Protein AF-A0A6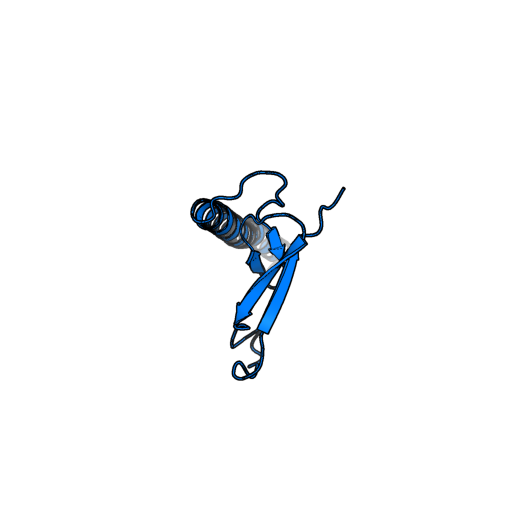73Y7I9-F1 (afdb_monomer)

Secondary structure (DSSP, 8-state):
--HHHHHHHHHHHHHHHHHHHHHHHHHHHHHHHHHHTTS---SSEE--EE-TTS-EE--EETTPEEEEEPPSEETTEEP-TTS-EEEEE-----

Radius of gyration: 19.25 Å; Cα contacts (8 Å, |Δi|>4): 106; chains: 1; bounding box: 35×43×49 Å

Mean predicted aligned error: 11.44 Å

InterPro domains:
  IPR001879 GPCR, family 2, extracellular hormone receptor domain [PF02793] (44-81)
  IPR001879 GPCR, family 2, extracellular hormone receptor domain [PS50227] (31-94)
  IPR003051 GPCR, family 2, corticotropin releasing factor receptor [PR01279] (58-69)
  IPR003051 GPCR, family 2, corticotropin releasing factor receptor [PR01279] (71-88)
  IPR036445 GPCR family 2, extracellular hormone receptor domain superfamily [G3DSA:4.10.1240.10] (23-90)
  IPR036445 GPCR family 2, extracellular hormone receptor domain superfamily [SSF111418] (9-82)

Sequence (94 aa):
MNAANILLLLLLLYPSTLCEQLSQLSLLQKYCEALSTLYNVTGLYCNATTDEIGTCWPRSNTGRMMERPCPEYINGVKYNTTTCQHSFIHLQMN

Foldseek 3Di:
DDPVVVVVVCVVVVVVVVVVVVVLLVVLVVVQAVVQVVDPDPDAKDAWDADPQRDTDHIDHAQDKDKDFDDQDGPRDGDDRPPDIDIDHDHPPD

Nearest PDB structures (foldseek):
  3ehu-assembly2_B  TM=7.881E-01  e=6.843E-06  Escherichia coli K-12
  3ehs-assembly1_A  TM=7.739E-01  e=2.936E-05  Escherichia coli K-12
  3n95-assembly1_D-2  TM=6.226E-01  e=2.407E-05  Homo sapiens
  3n96-assembly1_D  TM=6.526E-01  e=9.667E-05  Homo sapiens
  3n96-assembly1_A  TM=5.240E-01  e=5.692E-05  Homo sapiens

Structure (mmCIF, N/CA/C/O backbone):
data_AF-A0A673Y7I9-F1
#
_entry.id   AF-A0A673Y7I9-F1
#
loop_
_atom_site.group_PDB
_atom_site.id
_atom_site.type_symbol
_atom_site.label_atom_id
_atom_site.label_alt_id
_atom_site.label_comp_id
_atom_site.label_asym_id
_atom_site.label_entity_id
_atom_site.label_seq_id
_atom_site.pdbx_PDB_ins_code
_atom_site.Cartn_x
_atom_site.Cartn_y
_atom_site.Cartn_z
_atom_site.occupancy
_atom_site.B_iso_or_equiv
_atom_site.auth_seq_id
_atom_site.auth_comp_id
_atom_site.auth_asym_id
_atom_site.auth_atom_id
_atom_site.pdbx_PDB_model_num
ATOM 1 N N . MET A 1 1 ? -17.017 26.581 34.130 1.00 60.53 1 MET A N 1
ATOM 2 C CA . MET A 1 1 ? -16.134 26.128 33.032 1.00 60.53 1 MET A CA 1
ATOM 3 C C . MET A 1 1 ? -15.900 27.322 32.132 1.00 60.53 1 MET A C 1
ATOM 5 O O . MET A 1 1 ? -16.848 27.852 31.575 1.00 60.53 1 MET A O 1
ATOM 9 N N . ASN A 1 2 ? -14.671 27.820 32.106 1.00 79.50 2 ASN A N 1
ATOM 10 C CA . ASN A 1 2 ? -14.336 29.150 31.605 1.00 79.50 2 ASN A CA 1
ATOM 11 C C . ASN A 1 2 ? -13.751 28.968 30.199 1.00 79.50 2 ASN A C 1
ATOM 13 O O . ASN A 1 2 ? -13.049 27.981 29.981 1.00 79.50 2 ASN A O 1
ATOM 17 N N . ALA A 1 3 ? -13.973 29.904 29.272 1.00 79.88 3 ALA A N 1
ATOM 18 C CA . ALA A 1 3 ? -13.452 29.798 27.901 1.00 79.88 3 ALA A CA 1
ATOM 19 C C . ALA A 1 3 ? -11.930 29.534 27.858 1.00 79.88 3 ALA A C 1
ATOM 21 O O . ALA A 1 3 ? -11.464 28.737 27.051 1.00 79.88 3 ALA A O 1
ATOM 22 N N . ALA A 1 4 ? -11.176 30.10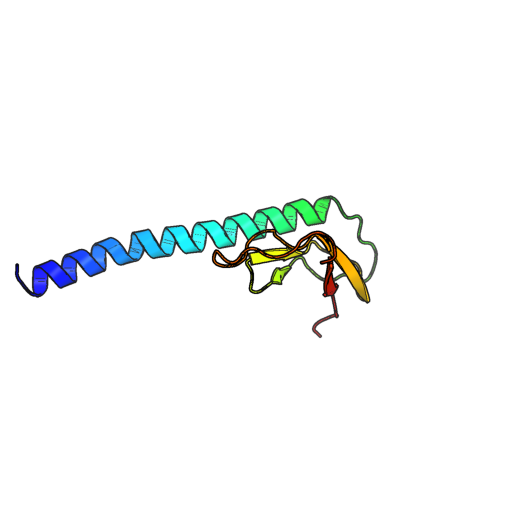5 28.806 1.00 81.00 4 ALA A N 1
ATOM 23 C CA . ALA A 1 4 ? -9.743 29.858 28.971 1.00 81.00 4 ALA A CA 1
ATOM 24 C C . ALA A 1 4 ? -9.401 28.403 29.353 1.00 81.00 4 ALA A C 1
ATOM 26 O O . ALA A 1 4 ? -8.438 27.849 28.834 1.00 81.00 4 ALA A O 1
ATOM 27 N N . ASN A 1 5 ? -10.205 27.754 30.205 1.00 76.56 5 ASN A N 1
ATOM 28 C CA . ASN A 1 5 ? -9.992 26.350 30.578 1.00 76.56 5 ASN A CA 1
ATOM 29 C C . ASN A 1 5 ? -10.315 25.402 29.418 1.00 76.56 5 ASN A C 1
ATOM 31 O O . ASN A 1 5 ? -9.647 24.387 29.261 1.00 76.56 5 ASN A O 1
ATOM 35 N N . ILE A 1 6 ? -11.310 25.737 28.592 1.00 81.56 6 ILE A N 1
ATOM 36 C CA . ILE A 1 6 ? -11.628 24.968 27.381 1.00 81.56 6 ILE A CA 1
ATOM 37 C C . ILE A 1 6 ? -10.488 25.103 26.363 1.00 81.56 6 ILE A C 1
ATOM 39 O O . ILE A 1 6 ? -10.035 24.102 25.816 1.00 81.56 6 ILE A O 1
ATOM 43 N N . LEU A 1 7 ? -9.971 26.319 26.163 1.00 79.69 7 LEU A N 1
ATOM 44 C CA . LEU A 1 7 ? -8.848 26.574 25.260 1.00 79.69 7 LEU A CA 1
ATOM 45 C C . LEU A 1 7 ? -7.576 25.833 25.699 1.00 79.69 7 LEU A C 1
ATOM 47 O O . LEU A 1 7 ? -6.885 25.246 24.871 1.00 79.69 7 LEU A O 1
ATOM 51 N N . LEU A 1 8 ? -7.299 25.804 27.005 1.00 80.06 8 LEU A N 1
ATOM 52 C CA . LEU A 1 8 ? -6.153 25.092 27.570 1.00 80.06 8 LEU A CA 1
ATOM 53 C C . LEU A 1 8 ? -6.268 23.572 27.377 1.00 80.06 8 LEU A C 1
ATOM 55 O O . LEU A 1 8 ? -5.294 22.928 27.003 1.00 80.06 8 LEU A O 1
ATOM 59 N N . LEU A 1 9 ? -7.459 23.001 27.575 1.00 77.69 9 LEU A N 1
ATOM 60 C CA . LEU A 1 9 ? -7.710 21.576 27.334 1.00 77.69 9 LEU A CA 1
ATOM 61 C C . LEU A 1 9 ? -7.518 21.206 25.859 1.00 77.69 9 LEU A C 1
ATOM 63 O O . LEU A 1 9 ? -6.872 20.206 25.563 1.00 77.69 9 LEU A O 1
ATOM 67 N N . LEU A 1 10 ? -8.020 22.028 24.934 1.00 74.19 10 LEU A N 1
ATOM 68 C CA . LEU A 1 10 ? -7.845 21.806 23.496 1.00 74.19 10 LEU A CA 1
ATOM 69 C C . LEU A 1 10 ? -6.364 21.838 23.095 1.00 74.19 10 LEU A C 1
ATOM 71 O O . LEU A 1 10 ? -5.920 20.962 22.361 1.00 74.19 10 LEU A O 1
ATOM 75 N N . LEU A 1 1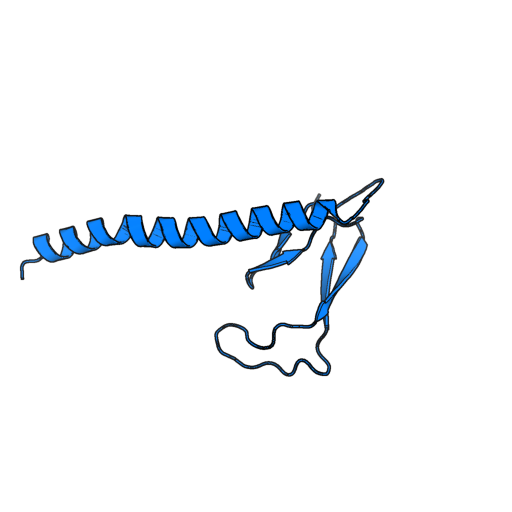1 ? -5.585 22.787 23.624 1.00 73.50 11 LEU A N 1
ATOM 76 C CA . LEU A 1 11 ? -4.144 22.892 23.366 1.00 73.50 11 LEU A CA 1
ATOM 77 C C . LEU A 1 11 ? -3.346 21.701 23.916 1.00 73.50 11 LEU A C 1
ATOM 79 O O . LEU A 1 11 ? -2.362 21.302 23.302 1.00 73.50 11 LEU A O 1
ATOM 83 N N . LEU A 1 12 ? -3.761 21.124 25.046 1.00 70.56 12 LEU A N 1
ATOM 84 C CA . LEU A 1 12 ? -3.106 19.956 25.648 1.00 70.56 12 LEU A CA 1
ATOM 85 C C . LEU A 1 12 ? -3.470 18.634 24.948 1.00 70.56 12 LEU A C 1
ATOM 87 O O . LEU A 1 12 ? -2.658 17.713 24.933 1.00 70.56 12 LEU A O 1
ATOM 91 N N . LEU A 1 13 ? -4.660 18.542 24.347 1.00 66.75 13 LEU A N 1
ATOM 92 C CA . LEU A 1 13 ? -5.137 17.365 23.600 1.00 66.75 13 LEU A CA 1
ATOM 93 C C . LEU A 1 13 ? -4.689 17.354 22.122 1.00 66.75 13 LEU A C 1
ATOM 95 O O . LEU A 1 13 ? -4.725 16.320 21.455 1.00 66.75 13 LEU A O 1
ATOM 99 N N . TYR A 1 14 ? -4.263 18.499 21.590 1.00 66.56 14 TYR A N 1
ATOM 100 C CA . TYR A 1 14 ? -3.793 18.645 20.209 1.00 66.56 14 TYR A CA 1
ATOM 101 C C . TYR A 1 14 ? -2.464 17.911 19.901 1.00 66.56 14 TYR A C 1
ATOM 103 O O . TYR A 1 14 ? -2.389 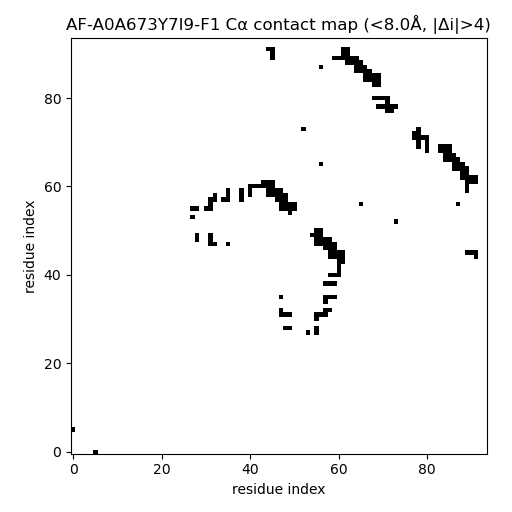17.220 18.885 1.00 66.56 14 TYR A O 1
ATOM 111 N N . PRO A 1 15 ? -1.406 17.989 20.740 1.00 65.25 15 PRO A N 1
ATOM 112 C CA . PRO A 1 15 ? -0.134 17.327 20.439 1.00 65.25 15 PRO A CA 1
ATOM 113 C C . PRO A 1 15 ? -0.178 15.798 20.592 1.00 65.25 15 PRO A C 1
ATOM 115 O O . PRO A 1 15 ? 0.564 15.104 19.899 1.00 65.25 15 PRO A O 1
ATOM 118 N N . SER A 1 16 ? -1.040 15.255 21.459 1.00 59.97 16 SER A N 1
ATOM 119 C CA . SER A 1 16 ? -1.183 13.803 21.643 1.00 59.97 16 SER A CA 1
ATOM 120 C C . SER A 1 16 ? -1.850 13.132 20.441 1.00 59.97 16 SER A C 1
ATOM 122 O O . SER A 1 16 ? -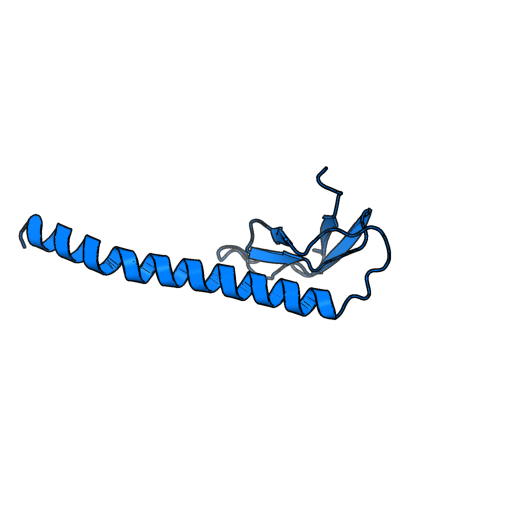1.365 12.111 19.961 1.00 59.97 16 SER A O 1
ATOM 124 N N . THR A 1 17 ? -2.903 13.743 19.898 1.00 57.03 17 THR A N 1
ATOM 125 C CA . THR A 1 17 ? -3.639 13.222 18.732 1.00 57.03 17 THR A CA 1
ATOM 126 C C . THR A 1 17 ? -2.821 13.278 17.437 1.00 57.03 17 THR A C 1
ATOM 128 O O . THR A 1 17 ? -2.832 12.327 16.653 1.00 57.03 17 THR A O 1
ATOM 131 N N . LEU A 1 18 ? -2.037 14.343 17.241 1.00 58.81 18 LEU A N 1
ATOM 132 C CA . LEU A 1 18 ? -1.181 14.505 16.062 1.00 58.81 18 LEU A CA 1
ATOM 133 C C . LEU A 1 18 ? 0.010 13.528 16.053 1.00 58.81 18 LEU A C 1
ATOM 135 O O . LEU A 1 18 ? 0.385 13.015 14.998 1.00 58.81 18 LEU A O 1
ATOM 139 N N . CYS A 1 19 ? 0.593 13.241 17.224 1.00 59.19 19 CYS A N 1
ATOM 140 C CA . CYS A 1 19 ? 1.683 12.270 17.358 1.00 59.19 19 CYS A CA 1
ATOM 141 C C . CYS A 1 19 ? 1.215 10.850 17.001 1.00 59.19 19 CYS A C 1
ATOM 143 O O . CYS A 1 19 ? 1.915 10.117 16.301 1.00 59.19 19 CYS A O 1
ATOM 145 N N . GLU A 1 20 ? -0.000 10.483 17.417 1.00 54.16 20 GLU A N 1
ATOM 146 C CA . GLU A 1 20 ? -0.574 9.160 17.171 1.00 54.16 20 GLU A CA 1
ATOM 147 C C . GLU A 1 20 ? -0.837 8.920 15.673 1.00 54.16 20 GLU A C 1
ATOM 149 O O . GLU A 1 20 ? -0.422 7.894 15.131 1.00 54.16 20 GLU A O 1
ATOM 154 N N . GLN A 1 21 ? -1.392 9.902 14.953 1.00 56.91 21 GLN A N 1
ATOM 155 C CA . GLN A 1 21 ? -1.594 9.807 13.498 1.00 56.91 21 GLN A CA 1
ATOM 156 C C . GLN A 1 21 ? -0.272 9.782 12.711 1.00 56.91 21 GLN A C 1
ATOM 158 O O . GLN A 1 21 ? -0.122 9.001 11.769 1.00 56.91 21 GLN A O 1
ATOM 163 N N . LEU A 1 22 ? 0.720 10.582 13.117 1.00 59.06 22 LEU A N 1
ATOM 164 C CA . LEU A 1 22 ? 2.049 10.589 12.495 1.00 59.06 22 LEU A CA 1
ATOM 165 C C . LEU A 1 22 ? 2.797 9.260 12.729 1.00 59.06 22 LEU A C 1
ATOM 167 O O . LEU A 1 22 ? 3.536 8.782 11.860 1.00 59.06 22 LEU A O 1
ATOM 171 N N . SER A 1 23 ? 2.572 8.625 13.883 1.00 63.75 23 SER A N 1
ATOM 172 C CA . SER A 1 23 ? 3.167 7.330 14.221 1.00 63.75 23 SER A CA 1
ATOM 173 C C . SER A 1 23 ? 2.641 6.190 13.337 1.00 63.75 23 SER A C 1
ATOM 175 O O . SER A 1 23 ? 3.434 5.374 12.869 1.00 63.75 23 SER A O 1
ATOM 177 N N . GLN A 1 24 ? 1.344 6.177 13.012 1.00 69.31 24 GLN A N 1
ATOM 178 C CA . GLN A 1 24 ? 0.734 5.133 12.177 1.0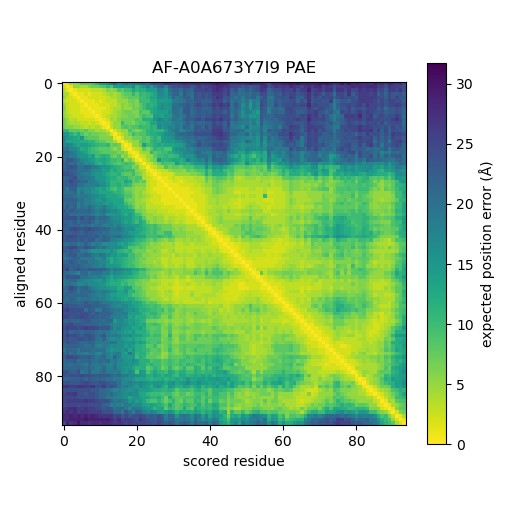0 69.31 24 GLN A CA 1
ATOM 179 C C . GLN A 1 24 ? 1.212 5.196 10.720 1.00 69.31 24 GLN A C 1
ATOM 181 O O . GLN A 1 24 ? 1.573 4.170 10.143 1.00 69.31 24 GLN A O 1
ATOM 186 N N . LEU A 1 25 ? 1.301 6.399 10.146 1.00 70.50 25 LEU A N 1
ATOM 187 C CA . LEU A 1 25 ? 1.826 6.615 8.791 1.00 70.50 25 LEU A CA 1
ATOM 188 C C . LEU A 1 25 ? 3.311 6.252 8.677 1.00 70.50 25 LEU A C 1
ATOM 190 O O . LEU A 1 25 ? 3.721 5.592 7.723 1.00 70.50 25 LEU A O 1
ATOM 194 N N . SER A 1 26 ? 4.124 6.632 9.666 1.00 76.44 26 SER A N 1
ATOM 195 C CA . SER A 1 26 ? 5.556 6.304 9.659 1.00 76.44 26 SER A CA 1
ATOM 196 C C . SER A 1 26 ? 5.831 4.806 9.842 1.00 76.44 26 SER A C 1
ATOM 198 O O . SER A 1 26 ? 6.777 4.277 9.253 1.00 76.44 26 SER A O 1
ATOM 200 N N . LEU A 1 27 ? 4.999 4.100 10.614 1.00 83.44 27 LEU A N 1
ATOM 201 C CA . LEU A 1 27 ? 5.085 2.648 10.767 1.00 83.44 27 LEU A CA 1
ATOM 202 C C . LEU A 1 27 ? 4.714 1.923 9.470 1.00 83.44 27 LEU A C 1
ATOM 204 O O . LEU A 1 27 ? 5.432 1.013 9.052 1.00 83.44 27 LEU A O 1
ATOM 208 N N . LEU A 1 28 ? 3.632 2.349 8.817 1.00 82.50 28 LEU A N 1
ATOM 209 C CA . LEU A 1 28 ? 3.197 1.790 7.540 1.00 82.50 28 LEU A CA 1
ATOM 210 C C . LEU A 1 28 ? 4.260 1.989 6.450 1.00 82.50 28 LEU A C 1
ATOM 212 O O . LEU A 1 28 ? 4.567 1.057 5.710 1.00 82.50 28 LEU A O 1
ATOM 216 N N . GLN A 1 29 ? 4.902 3.158 6.420 1.00 82.50 29 GLN A N 1
ATOM 217 C CA . GLN A 1 29 ? 6.002 3.434 5.496 1.00 82.50 29 GLN A CA 1
ATOM 218 C C . GLN A 1 29 ? 7.193 2.485 5.714 1.00 82.50 29 GLN A C 1
ATOM 220 O O . GLN A 1 29 ? 7.692 1.884 4.762 1.00 82.50 29 GLN A O 1
ATOM 225 N N . LYS A 1 30 ? 7.618 2.282 6.969 1.00 85.44 30 LYS A N 1
ATOM 226 C CA . LYS A 1 30 ? 8.698 1.332 7.304 1.00 85.44 30 LYS A CA 1
ATOM 227 C C . LYS A 1 30 ? 8.346 -0.099 6.914 1.00 85.44 30 LYS A C 1
ATOM 229 O O . LYS A 1 30 ? 9.202 -0.837 6.431 1.00 85.44 30 LYS A O 1
ATOM 234 N N . TYR A 1 31 ? 7.091 -0.489 7.109 1.00 87.12 31 TYR A N 1
ATOM 235 C CA . TYR A 1 31 ? 6.593 -1.787 6.676 1.00 87.12 31 TYR A CA 1
ATOM 236 C C . TYR A 1 31 ? 6.686 -1.946 5.149 1.00 87.12 31 TYR A C 1
ATOM 238 O O . TYR A 1 31 ? 7.132 -2.989 4.670 1.00 87.12 31 TYR A O 1
ATOM 246 N N . CYS A 1 32 ? 6.371 -0.903 4.378 1.00 85.69 32 CYS A N 1
ATOM 247 C CA . CYS A 1 32 ? 6.501 -0.923 2.920 1.00 85.69 32 CYS A CA 1
ATOM 248 C C . CYS A 1 32 ? 7.927 -1.046 2.410 1.00 85.69 32 CYS A C 1
ATOM 250 O O . CYS A 1 32 ? 8.201 -1.787 1.459 1.00 85.69 32 CYS A O 1
ATOM 252 N N . GLU A 1 33 ? 8.853 -0.346 3.049 1.00 86.56 33 GLU A N 1
ATOM 253 C CA . GLU A 1 33 ? 10.271 -0.472 2.740 1.00 86.56 33 GLU A CA 1
ATOM 254 C C . GLU A 1 33 ? 10.780 -1.874 3.081 1.00 86.56 33 GLU A C 1
ATOM 256 O O . GLU A 1 33 ? 11.452 -2.495 2.258 1.00 86.56 33 GLU A O 1
ATOM 261 N N . ALA A 1 34 ? 10.383 -2.427 4.230 1.00 88.25 34 ALA A N 1
ATOM 262 C CA . ALA A 1 34 ? 10.723 -3.796 4.605 1.00 88.25 34 ALA A CA 1
ATOM 263 C C . ALA A 1 34 ? 10.174 -4.815 3.595 1.00 88.25 34 ALA A C 1
ATOM 265 O O . ALA A 1 34 ? 10.920 -5.679 3.139 1.00 88.25 34 ALA A O 1
ATOM 266 N N . LEU A 1 35 ? 8.914 -4.685 3.166 1.00 86.25 35 LEU A N 1
ATOM 267 C CA . LEU A 1 35 ? 8.346 -5.543 2.122 1.00 86.25 35 LEU A CA 1
ATOM 268 C C . LEU A 1 35 ? 9.114 -5.442 0.804 1.00 86.25 35 LEU A C 1
ATOM 270 O O . LEU A 1 35 ? 9.289 -6.444 0.121 1.00 86.25 35 LEU A O 1
ATOM 274 N N . SER A 1 36 ? 9.615 -4.256 0.462 1.00 85.56 36 SER A N 1
ATOM 275 C CA . SER A 1 36 ? 10.410 -4.044 -0.751 1.00 85.56 36 SER A CA 1
ATOM 276 C C . SER A 1 36 ? 11.706 -4.850 -0.759 1.00 85.56 36 SER A C 1
ATOM 278 O O . SER A 1 36 ? 12.162 -5.236 -1.830 1.00 85.56 36 SER A O 1
ATOM 280 N N . THR A 1 37 ? 12.275 -5.156 0.413 1.00 85.81 37 THR A N 1
ATOM 281 C CA . THR A 1 37 ? 13.485 -5.993 0.518 1.00 85.81 37 THR A CA 1
ATOM 282 C C . THR A 1 37 ? 13.252 -7.450 0.112 1.00 85.81 37 THR A C 1
ATOM 284 O O . THR A 1 37 ? 14.208 -8.133 -0.243 1.00 85.81 37 THR A O 1
ATOM 287 N N . LEU A 1 38 ? 11.997 -7.923 0.102 1.00 84.75 38 LEU A N 1
ATOM 288 C CA . LEU A 1 38 ? 11.653 -9.260 -0.396 1.00 84.75 38 LEU A CA 1
ATOM 289 C C . LEU A 1 38 ? 11.644 -9.329 -1.931 1.00 84.75 38 LEU A C 1
ATOM 291 O O . LEU A 1 38 ? 11.701 -10.422 -2.493 1.00 84.75 38 LEU A O 1
ATOM 295 N N . TYR A 1 39 ? 11.573 -8.187 -2.618 1.00 81.50 39 TYR A N 1
ATOM 296 C CA . TYR A 1 39 ? 11.533 -8.130 -4.075 1.00 81.50 39 TYR A CA 1
ATOM 297 C C . TYR A 1 39 ? 12.918 -7.784 -4.628 1.00 81.50 39 TYR A C 1
ATOM 299 O O . TYR A 1 39 ? 13.412 -6.665 -4.492 1.00 81.50 39 TYR A O 1
ATOM 307 N N . ASN A 1 40 ? 13.538 -8.739 -5.321 1.00 81.88 40 ASN A N 1
ATOM 308 C CA . ASN A 1 40 ? 14.791 -8.510 -6.042 1.00 81.88 40 ASN A CA 1
ATOM 309 C C . ASN A 1 40 ? 14.519 -7.777 -7.362 1.00 81.88 40 ASN A C 1
ATOM 311 O O . ASN A 1 40 ? 14.384 -8.389 -8.422 1.00 81.88 40 ASN A O 1
ATOM 315 N N . VAL A 1 41 ? 14.414 -6.450 -7.289 1.00 81.62 41 VAL A N 1
ATOM 316 C CA . VAL A 1 41 ? 14.155 -5.589 -8.448 1.00 81.62 41 VAL A CA 1
ATOM 317 C C . VAL A 1 41 ? 15.474 -5.140 -9.081 1.00 81.62 41 VAL A C 1
ATOM 319 O O . VAL A 1 41 ? 16.184 -4.299 -8.534 1.00 81.62 41 VAL A O 1
ATOM 322 N N . THR A 1 42 ? 15.792 -5.669 -10.261 1.00 82.69 42 THR A N 1
ATOM 323 C CA . THR A 1 42 ? 16.941 -5.248 -11.083 1.00 82.69 42 THR A CA 1
ATOM 324 C C . THR A 1 42 ? 16.500 -4.308 -12.209 1.00 82.69 42 THR A C 1
ATOM 326 O O . THR A 1 42 ? 15.462 -4.549 -12.826 1.00 82.69 42 THR A O 1
ATOM 329 N N . GLY A 1 43 ? 17.296 -3.282 -12.532 1.00 83.50 43 GLY A N 1
ATOM 330 C CA . GLY A 1 43 ? 16.987 -2.318 -13.603 1.00 83.50 43 GLY A CA 1
ATOM 331 C C . GLY A 1 43 ? 16.106 -1.152 -13.138 1.00 83.50 43 GLY A C 1
ATOM 332 O O . GLY A 1 43 ? 16.204 -0.747 -11.985 1.00 83.50 43 GLY A O 1
ATOM 333 N N . LEU A 1 44 ? 15.268 -0.596 -14.025 1.00 83.62 44 LEU A N 1
ATOM 334 C CA . LEU A 1 44 ? 14.325 0.481 -13.686 1.00 83.62 44 LEU A CA 1
ATOM 335 C C . LEU A 1 44 ? 13.253 -0.013 -12.707 1.00 83.62 44 LEU A C 1
ATOM 337 O O . LEU A 1 44 ? 12.678 -1.097 -12.870 1.00 83.62 44 LEU A O 1
ATOM 341 N N . TYR A 1 45 ? 12.996 0.797 -11.686 1.00 84.25 45 TYR A N 1
ATOM 342 C CA . TYR A 1 45 ? 12.085 0.473 -10.602 1.00 84.25 45 TYR A CA 1
ATOM 343 C C . TYR A 1 45 ? 11.314 1.702 -10.148 1.00 84.25 45 TYR A C 1
ATOM 345 O O . TYR A 1 45 ? 11.769 2.837 -10.283 1.00 84.25 45 TYR A O 1
ATOM 353 N N . CYS A 1 46 ? 10.166 1.453 -9.539 1.00 83.00 46 CYS A N 1
ATOM 354 C CA . CYS A 1 46 ? 9.392 2.456 -8.835 1.00 83.00 46 CYS A CA 1
ATOM 355 C C . CYS A 1 46 ? 9.462 2.177 -7.334 1.00 83.00 46 CYS A C 1
ATOM 357 O O . CYS A 1 46 ? 9.432 1.019 -6.914 1.00 83.00 46 CYS A O 1
ATOM 359 N N . ASN A 1 47 ? 9.611 3.237 -6.539 1.00 85.44 47 ASN A N 1
ATOM 360 C CA . ASN A 1 47 ? 9.729 3.141 -5.085 1.00 85.44 47 ASN A CA 1
ATOM 361 C C . ASN A 1 47 ? 8.460 2.586 -4.439 1.00 85.44 47 ASN A C 1
ATOM 363 O O . ASN A 1 47 ? 7.391 2.612 -5.042 1.00 85.44 47 ASN A O 1
ATOM 367 N N . ALA A 1 48 ? 8.603 2.115 -3.200 1.00 84.25 48 ALA A N 1
ATOM 368 C CA . ALA A 1 48 ? 7.464 1.724 -2.390 1.00 84.25 48 ALA A CA 1
ATOM 369 C C . ALA A 1 48 ? 6.551 2.931 -2.142 1.00 84.25 48 ALA A C 1
ATOM 371 O O . ALA A 1 48 ? 7.035 4.017 -1.811 1.00 84.25 48 ALA A O 1
ATOM 372 N N . THR A 1 49 ? 5.247 2.743 -2.298 1.00 85.06 49 THR A N 1
ATOM 373 C CA . THR A 1 49 ? 4.247 3.803 -2.154 1.00 85.06 49 THR A CA 1
ATOM 374 C C . THR A 1 49 ? 3.067 3.323 -1.334 1.00 85.06 49 THR A C 1
ATOM 376 O O . THR A 1 49 ? 2.713 2.147 -1.370 1.00 85.06 49 THR A O 1
ATOM 379 N N . THR A 1 50 ? 2.434 4.253 -0.629 1.00 83.62 50 THR A N 1
ATOM 380 C CA . THR A 1 50 ? 1.157 4.006 0.036 1.00 83.62 50 THR A CA 1
ATOM 381 C C . THR A 1 50 ? 0.052 4.687 -0.766 1.00 83.62 50 THR A C 1
ATOM 383 O O . THR A 1 50 ? 0.248 5.815 -1.217 1.00 83.62 50 THR A O 1
ATOM 386 N N . ASP A 1 51 ? -1.073 4.013 -0.989 1.00 82.81 51 ASP A N 1
ATOM 387 C CA . ASP A 1 51 ? -2.244 4.611 -1.643 1.00 82.81 51 ASP A CA 1
ATOM 388 C C . ASP A 1 51 ? -3.155 5.362 -0.642 1.00 82.81 51 ASP A C 1
ATOM 390 O O . ASP A 1 51 ? -2.914 5.382 0.568 1.00 82.81 51 ASP A O 1
ATOM 394 N N . GLU A 1 52 ? -4.228 5.981 -1.141 1.00 80.44 52 GLU A N 1
ATOM 395 C CA . GLU A 1 52 ? -5.149 6.795 -0.328 1.00 80.44 52 GLU A CA 1
ATOM 396 C C . GLU A 1 52 ? -5.916 6.000 0.741 1.00 80.44 52 GLU A C 1
ATOM 398 O O . GLU A 1 52 ? -6.399 6.579 1.712 1.00 80.44 52 GLU A O 1
ATOM 403 N N . ILE A 1 53 ? -6.012 4.675 0.602 1.00 79.12 53 ILE A N 1
ATOM 404 C CA . ILE A 1 53 ? -6.670 3.800 1.584 1.00 79.12 53 ILE A CA 1
ATOM 405 C C . ILE A 1 53 ? -5.686 3.256 2.633 1.00 79.12 53 ILE A C 1
ATOM 407 O O . I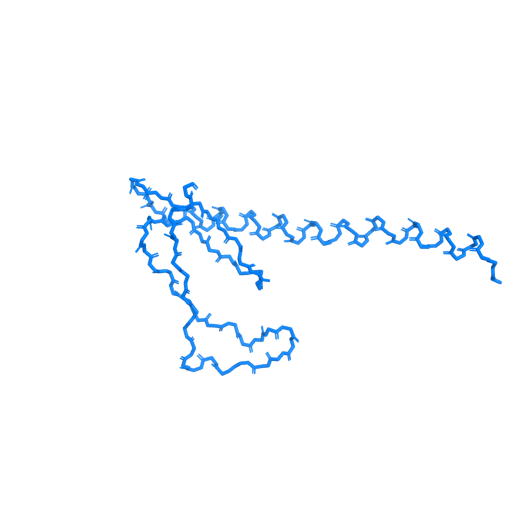LE A 1 53 ? -6.057 2.401 3.437 1.00 79.12 53 ILE A O 1
ATOM 411 N N . GLY A 1 54 ? -4.433 3.727 2.641 1.00 78.94 54 GLY A N 1
ATOM 412 C CA . GLY A 1 54 ? -3.415 3.283 3.596 1.00 78.94 54 GLY A CA 1
ATOM 413 C C . GLY A 1 54 ? -2.874 1.894 3.269 1.00 78.94 54 GLY A C 1
ATOM 414 O O . GLY A 1 54 ? -2.475 1.130 4.147 1.00 78.94 54 GLY A O 1
ATOM 415 N N . THR A 1 55 ? -2.904 1.524 2.000 1.00 84.25 55 THR A N 1
ATOM 416 C CA . THR A 1 55 ? -2.375 0.268 1.520 1.00 84.25 55 THR A CA 1
ATOM 417 C C . THR A 1 55 ? -0.942 0.423 1.063 1.00 84.25 55 THR A C 1
ATOM 419 O O . THR A 1 55 ? -0.585 1.345 0.338 1.00 84.25 55 THR A O 1
ATOM 422 N N . CYS A 1 56 ? -0.147 -0.569 1.425 1.00 86.56 56 CYS A N 1
ATOM 423 C CA . CYS A 1 56 ? 1.244 -0.634 1.064 1.00 86.56 56 CYS A CA 1
ATOM 424 C C . CYS A 1 56 ? 1.486 -1.292 -0.302 1.00 86.56 56 CYS A C 1
ATOM 426 O O . CYS A 1 56 ? 1.084 -2.440 -0.513 1.00 86.56 56 CYS A O 1
ATOM 428 N N . TRP A 1 57 ? 2.234 -0.613 -1.170 1.00 86.44 57 TRP A N 1
ATOM 429 C CA . TRP A 1 57 ? 2.753 -1.146 -2.426 1.00 86.44 57 TRP A CA 1
ATOM 430 C C . TRP A 1 57 ? 4.288 -1.165 -2.383 1.00 86.44 57 TRP A C 1
ATOM 432 O O . TRP A 1 57 ? 4.908 -0.103 -2.310 1.00 86.44 57 TRP A O 1
ATOM 442 N N . PRO A 1 58 ? 4.930 -2.347 -2.375 1.00 87.75 58 PRO A N 1
ATOM 443 C CA . PRO A 1 58 ? 6.382 -2.451 -2.317 1.00 87.75 58 PRO A CA 1
ATOM 444 C C . PRO A 1 58 ? 7.030 -2.064 -3.650 1.00 87.75 58 PRO A C 1
ATOM 446 O O . PRO A 1 58 ? 6.389 -2.035 -4.702 1.00 87.75 58 PRO A O 1
ATOM 449 N N . ARG A 1 59 ? 8.340 -1.817 -3.609 1.00 86.62 59 ARG A N 1
ATOM 450 C CA . ARG A 1 59 ? 9.153 -1.529 -4.791 1.00 86.62 59 ARG A CA 1
ATOM 451 C C . ARG A 1 59 ? 8.947 -2.594 -5.865 1.00 86.62 59 ARG A C 1
ATOM 453 O O . ARG A 1 59 ? 9.059 -3.791 -5.607 1.00 86.62 59 ARG A O 1
ATOM 460 N N . SER A 1 60 ? 8.714 -2.141 -7.088 1.00 86.12 60 SER A N 1
ATOM 461 C CA . SER A 1 60 ? 8.449 -3.005 -8.237 1.00 86.12 60 SER A CA 1
ATOM 462 C C . SER A 1 60 ? 9.169 -2.501 -9.484 1.00 86.12 60 SER A C 1
ATOM 464 O O . SER A 1 60 ? 9.588 -1.344 -9.550 1.00 86.12 60 SER A O 1
ATOM 466 N N . ASN A 1 61 ? 9.359 -3.373 -10.479 1.00 85.44 61 ASN A N 1
ATOM 467 C CA . ASN A 1 61 ? 9.815 -2.924 -11.793 1.00 85.44 61 ASN A CA 1
ATOM 468 C C . ASN A 1 61 ? 8.752 -2.027 -12.433 1.00 85.44 61 ASN A C 1
ATOM 470 O O . ASN A 1 61 ? 7.559 -2.325 -12.363 1.00 85.44 61 ASN A O 1
ATOM 474 N N . THR A 1 62 ? 9.198 -0.975 -13.115 1.00 83.81 62 THR A N 1
ATOM 475 C CA . THR A 1 62 ? 8.312 -0.072 -13.854 1.00 83.81 62 THR A CA 1
ATOM 476 C C . THR A 1 62 ? 7.441 -0.842 -14.847 1.00 83.81 62 THR A C 1
ATOM 478 O O . THR A 1 62 ? 7.921 -1.740 -15.540 1.00 83.81 62 THR A O 1
ATOM 481 N N . GLY A 1 63 ? 6.155 -0.491 -14.915 1.00 79.56 63 GLY A N 1
ATOM 482 C CA . GLY A 1 63 ? 5.205 -1.116 -15.838 1.00 79.56 63 GLY A CA 1
ATOM 483 C C . GLY A 1 63 ? 4.724 -2.507 -15.417 1.00 79.56 63 GLY A C 1
ATOM 484 O O . GLY A 1 63 ? 3.976 -3.133 -16.166 1.00 79.56 63 GLY A O 1
ATOM 485 N N . ARG A 1 64 ? 5.106 -3.004 -14.231 1.00 80.56 64 ARG A N 1
ATOM 486 C CA . ARG A 1 64 ? 4.471 -4.190 -13.642 1.00 80.56 64 ARG A CA 1
ATOM 487 C C . ARG A 1 64 ? 3.207 -3.804 -12.878 1.00 80.56 64 ARG A C 1
ATOM 489 O O . ARG A 1 64 ? 3.170 -2.802 -12.165 1.00 80.56 64 ARG A O 1
ATOM 496 N N . MET A 1 65 ? 2.188 -4.642 -13.028 1.00 79.56 65 MET A N 1
ATOM 497 C CA . MET A 1 65 ? 0.938 -4.567 -12.282 1.00 79.56 65 MET A CA 1
ATOM 498 C C . MET A 1 65 ? 1.076 -5.421 -11.023 1.00 79.56 65 MET A C 1
ATOM 500 O O . MET A 1 65 ? 1.412 -6.603 -11.110 1.00 79.56 65 MET A O 1
ATOM 504 N N . MET A 1 66 ? 0.873 -4.809 -9.862 1.00 80.62 66 MET A N 1
ATOM 505 C CA . MET A 1 66 ? 0.831 -5.503 -8.581 1.00 80.62 66 MET A CA 1
ATOM 506 C C . MET A 1 66 ? -0.625 -5.742 -8.224 1.00 80.62 66 MET A C 1
ATOM 508 O O . MET A 1 66 ? -1.382 -4.786 -8.095 1.00 80.62 66 MET A O 1
ATOM 512 N N . GLU A 1 67 ? -1.013 -7.003 -8.072 1.00 83.44 67 GLU A N 1
ATOM 513 C CA . GLU A 1 67 ? -2.380 -7.387 -7.731 1.00 83.44 67 GLU A CA 1
ATOM 514 C C . GLU A 1 67 ? -2.421 -7.972 -6.330 1.00 83.44 67 GLU A C 1
ATOM 516 O O . GLU A 1 67 ? -1.556 -8.758 -5.934 1.00 83.44 67 GLU A O 1
ATOM 521 N N . ARG A 1 68 ? -3.446 -7.603 -5.574 1.00 81.56 68 ARG A N 1
ATOM 522 C CA . ARG A 1 68 ? -3.688 -8.149 -4.243 1.00 81.56 68 ARG A CA 1
ATOM 523 C C . ARG A 1 68 ? -5.188 -8.243 -3.974 1.00 81.56 68 ARG A C 1
ATOM 525 O O . ARG A 1 68 ? -5.969 -7.491 -4.566 1.00 81.56 68 ARG A O 1
ATOM 532 N N . PRO A 1 69 ? -5.609 -9.15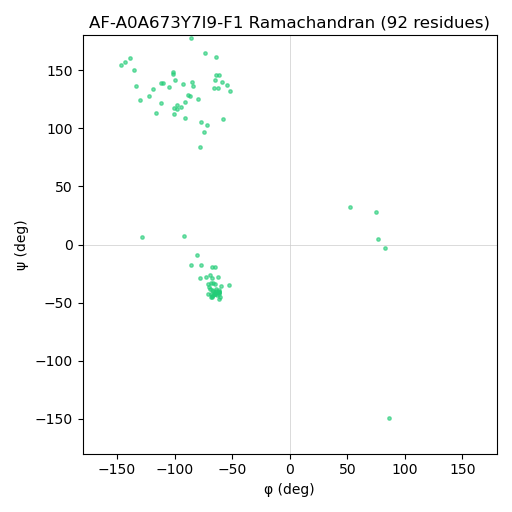8 -3.092 1.00 83.12 69 PRO A N 1
ATOM 533 C CA . PRO A 1 69 ? -7.002 -9.228 -2.682 1.00 83.12 69 PRO A CA 1
ATOM 534 C C . PRO A 1 69 ? -7.439 -7.901 -2.054 1.00 83.12 69 PRO A C 1
ATOM 536 O O . PRO A 1 69 ? -6.689 -7.273 -1.301 1.00 83.12 69 PRO A O 1
ATOM 539 N N . CYS A 1 70 ? -8.657 -7.472 -2.378 1.00 83.88 70 CYS A N 1
ATOM 540 C CA . CYS A 1 70 ? -9.238 -6.284 -1.768 1.00 83.88 70 CYS A CA 1
ATOM 541 C C . CYS A 1 70 ? -9.448 -6.502 -0.259 1.00 83.88 70 CYS A C 1
ATOM 543 O O . CYS A 1 70 ? -9.781 -7.615 0.159 1.00 83.88 70 CYS A O 1
ATOM 545 N N . PRO A 1 71 ? -9.287 -5.457 0.569 1.00 83.06 71 PRO A N 1
ATOM 546 C CA . PRO A 1 71 ? -9.628 -5.539 1.982 1.00 83.06 71 PRO A CA 1
ATOM 547 C C . PRO A 1 71 ? -11.124 -5.827 2.160 1.00 83.06 71 PRO A C 1
ATOM 549 O O . PRO A 1 71 ? -11.960 -5.350 1.394 1.00 83.06 71 PRO A O 1
ATOM 552 N N . GLU A 1 72 ? -11.465 -6.592 3.198 1.00 85.56 72 GLU A N 1
ATOM 553 C CA . GLU A 1 72 ? -12.863 -6.911 3.508 1.00 85.56 72 GLU A CA 1
ATOM 554 C C . GLU A 1 72 ? -13.639 -5.673 3.970 1.00 85.56 72 GLU A C 1
ATOM 556 O O . GLU A 1 72 ? -14.839 -5.584 3.729 1.00 85.56 72 GLU A O 1
ATOM 561 N N . TYR A 1 73 ? -12.956 -4.698 4.581 1.00 83.81 73 TYR A N 1
ATOM 562 C CA . TYR A 1 73 ? -13.561 -3.457 5.050 1.00 83.81 73 TYR A CA 1
ATOM 563 C C . TYR A 1 73 ? -12.735 -2.238 4.650 1.00 83.81 73 TYR A C 1
ATOM 565 O O . TYR A 1 73 ? -11.518 -2.223 4.829 1.00 83.81 73 TYR A O 1
ATOM 573 N N . ILE A 1 74 ? -13.409 -1.190 4.178 1.00 84.69 74 ILE A N 1
ATOM 574 C CA . ILE A 1 74 ? -12.832 0.150 4.001 1.00 84.69 74 ILE A CA 1
ATOM 575 C C . ILE A 1 74 ? -13.791 1.127 4.673 1.00 84.69 74 ILE A C 1
ATOM 577 O O . ILE A 1 74 ? -14.987 1.114 4.386 1.00 84.69 74 ILE A O 1
ATOM 581 N N . ASN A 1 75 ? -13.293 1.936 5.611 1.00 83.25 75 ASN A N 1
ATOM 582 C CA . ASN A 1 75 ? -14.090 2.924 6.354 1.00 83.25 75 ASN A CA 1
ATOM 583 C C . ASN A 1 75 ? -15.364 2.342 7.013 1.00 83.25 75 ASN A C 1
ATOM 585 O O . ASN A 1 75 ? -16.388 3.012 7.102 1.00 83.25 75 ASN A O 1
ATOM 589 N N . GLY A 1 76 ? -15.317 1.075 7.444 1.00 84.56 76 GLY A N 1
ATOM 590 C CA . GLY A 1 76 ? -16.449 0.367 8.060 1.00 84.56 76 GLY A CA 1
ATOM 591 C C . GLY A 1 76 ? -17.456 -0.250 7.079 1.00 84.56 76 GLY A C 1
ATOM 592 O O . GLY A 1 76 ? -18.369 -0.948 7.514 1.00 84.56 76 GLY A O 1
ATOM 593 N N . VAL A 1 77 ? -17.288 -0.057 5.768 1.00 88.00 77 VAL A N 1
ATOM 594 C CA . VAL A 1 77 ? -18.117 -0.691 4.730 1.00 88.00 77 VAL A CA 1
ATOM 595 C C . VAL A 1 77 ? -17.517 -2.039 4.347 1.00 88.00 77 VAL A C 1
ATOM 597 O O . VAL A 1 77 ? -16.334 -2.105 4.022 1.00 88.00 77 VAL A O 1
ATOM 600 N N . LYS A 1 78 ? -18.332 -3.103 4.366 1.00 88.06 78 LYS A N 1
ATOM 601 C CA . LYS A 1 78 ? -17.920 -4.450 3.950 1.00 88.06 78 LYS A CA 1
ATOM 602 C C . LYS A 1 78 ? -17.940 -4.590 2.427 1.00 88.06 78 LYS A C 1
ATOM 604 O O . LYS A 1 78 ? -18.987 -4.394 1.811 1.00 88.06 78 LYS A O 1
ATOM 609 N N . TYR A 1 79 ? -16.826 -5.005 1.838 1.00 81.25 79 TYR A N 1
ATOM 610 C CA . TYR A 1 79 ? -16.702 -5.288 0.410 1.00 81.25 79 TYR A CA 1
ATOM 611 C C . TYR A 1 79 ? -16.7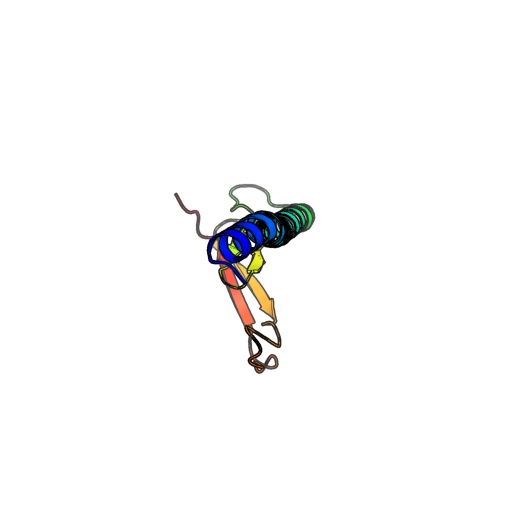54 -6.789 0.140 1.00 81.25 79 TYR A C 1
ATOM 613 O O . TYR A 1 79 ? -16.317 -7.613 0.944 1.00 81.25 79 TYR A O 1
ATOM 621 N N . ASN A 1 80 ? -17.296 -7.153 -1.022 1.00 85.62 80 ASN A N 1
ATOM 622 C CA . ASN A 1 80 ? -17.285 -8.535 -1.474 1.00 85.62 80 ASN A CA 1
ATOM 623 C C . ASN A 1 80 ? -15.886 -8.884 -2.003 1.00 85.62 80 ASN A C 1
ATOM 625 O O . ASN A 1 80 ? -15.489 -8.457 -3.087 1.00 85.62 80 ASN A O 1
ATOM 629 N N . THR A 1 81 ? -15.137 -9.657 -1.222 1.00 82.44 81 THR A N 1
ATOM 630 C CA . THR A 1 81 ? -13.755 -10.037 -1.533 1.00 82.44 81 THR A CA 1
ATOM 631 C C . THR A 1 81 ? -13.655 -11.198 -2.521 1.00 82.44 81 THR A C 1
ATOM 633 O O . THR A 1 81 ? -12.567 -11.472 -3.016 1.00 82.44 81 THR A O 1
ATOM 636 N N . THR A 1 82 ? -14.762 -11.872 -2.857 1.00 80.94 82 THR A N 1
ATOM 637 C CA . THR A 1 82 ? -14.741 -13.108 -3.659 1.00 80.94 82 THR A CA 1
ATOM 638 C C . THR A 1 82 ? -14.346 -12.878 -5.121 1.00 80.94 82 THR A C 1
ATOM 640 O O . THR A 1 82 ? -13.813 -13.781 -5.757 1.00 80.94 82 THR A O 1
ATOM 643 N N . THR A 1 83 ? -14.575 -11.679 -5.661 1.00 74.00 83 THR A N 1
ATOM 644 C CA . THR A 1 83 ? -14.263 -11.336 -7.064 1.00 74.00 83 THR A CA 1
ATOM 645 C C . THR A 1 83 ? -13.434 -10.060 -7.200 1.00 74.00 83 THR A C 1
ATOM 647 O O . THR A 1 83 ? -13.255 -9.562 -8.308 1.00 74.00 83 THR A O 1
ATOM 650 N N . CYS A 1 84 ? -12.974 -9.485 -6.087 1.00 77.25 84 CYS A N 1
ATOM 651 C CA . CYS A 1 84 ? -12.297 -8.195 -6.083 1.00 77.25 84 CYS A CA 1
ATOM 652 C C . CYS A 1 84 ? -10.777 -8.382 -6.070 1.00 77.25 84 CYS A C 1
ATOM 654 O O . CYS A 1 84 ? -10.208 -8.896 -5.104 1.00 77.25 84 CYS A O 1
ATOM 656 N N . GLN A 1 85 ? -10.126 -7.916 -7.135 1.00 78.06 85 GLN A N 1
ATOM 657 C CA . GLN A 1 85 ? -8.678 -7.759 -7.216 1.00 78.06 85 GLN A CA 1
ATOM 658 C C . GLN A 1 85 ? -8.375 -6.264 -7.263 1.00 78.06 85 GLN A C 1
ATOM 660 O O . GLN A 1 85 ? -8.881 -5.545 -8.125 1.00 78.06 85 GLN A O 1
ATOM 665 N N . HIS A 1 86 ? -7.589 -5.788 -6.301 1.00 79.62 86 HIS A N 1
ATOM 666 C CA . HIS A 1 86 ? -7.083 -4.427 -6.311 1.00 79.62 86 HIS A CA 1
ATOM 667 C C . HIS A 1 86 ? -5.704 -4.470 -6.952 1.00 79.62 86 HIS A C 1
ATOM 669 O O . HIS A 1 86 ? -4.797 -5.130 -6.439 1.00 79.62 86 HIS A O 1
ATOM 675 N N . SER A 1 87 ? -5.567 -3.765 -8.067 1.00 78.62 87 SER A N 1
ATOM 676 C CA . SER A 1 87 ? -4.338 -3.738 -8.837 1.00 78.62 87 SER A CA 1
ATOM 677 C C . SER A 1 87 ? -3.782 -2.322 -8.908 1.00 78.62 87 SER A C 1
ATOM 679 O O . SER A 1 87 ? -4.517 -1.376 -9.186 1.00 78.62 87 SER A O 1
ATOM 681 N N . PHE A 1 88 ? -2.481 -2.181 -8.681 1.00 75.06 88 PHE A N 1
ATOM 682 C CA . PHE A 1 88 ? -1.769 -0.915 -8.801 1.00 75.06 88 PHE A CA 1
ATOM 683 C C . PHE A 1 88 ? -0.645 -1.062 -9.819 1.00 75.06 88 PHE A C 1
ATOM 685 O O . PHE A 1 88 ? 0.159 -1.996 -9.747 1.00 75.06 88 PHE A O 1
ATOM 692 N N . ILE A 1 89 ? -0.605 -0.152 -10.793 1.00 73.94 89 ILE A N 1
ATOM 693 C CA . ILE A 1 89 ? 0.480 -0.090 -11.767 1.00 73.94 89 ILE A CA 1
ATOM 694 C C . ILE A 1 89 ? 1.440 1.022 -11.370 1.00 73.94 89 ILE A C 1
ATOM 696 O O . ILE A 1 89 ? 1.094 2.202 -11.342 1.00 73.94 89 ILE A O 1
ATOM 700 N N . HIS A 1 90 ? 2.676 0.632 -11.078 1.00 74.69 90 HIS A N 1
ATOM 701 C CA . HIS A 1 90 ? 3.746 1.591 -10.882 1.00 74.69 90 HIS A CA 1
ATOM 702 C C . HIS A 1 90 ? 4.169 2.150 -12.246 1.00 74.69 90 HIS A C 1
ATOM 704 O O . HIS A 1 90 ? 4.947 1.544 -12.992 1.00 74.69 90 HIS A O 1
ATOM 710 N N . LEU A 1 91 ? 3.625 3.317 -12.578 1.00 61.19 91 LEU A N 1
ATOM 711 C CA . LEU A 1 91 ? 4.104 4.146 -13.676 1.00 61.19 91 LEU A CA 1
ATOM 712 C C . LEU A 1 91 ? 5.273 4.978 -13.145 1.00 61.19 91 LEU A C 1
ATOM 714 O O . LEU A 1 91 ? 5.203 5.500 -12.032 1.00 61.19 91 LEU A O 1
ATOM 718 N N . GLN A 1 92 ? 6.362 5.089 -13.911 1.00 48.03 92 GLN A N 1
ATOM 719 C CA . GLN A 1 92 ? 7.402 6.060 -13.580 1.00 48.03 92 GLN A CA 1
ATOM 720 C C . GLN A 1 92 ? 6.753 7.448 -13.556 1.00 48.03 92 GLN A C 1
ATOM 722 O O . GLN A 1 92 ? 6.383 7.977 -14.601 1.00 48.03 92 GLN A O 1
ATOM 727 N N . MET A 1 93 ? 6.590 8.014 -12.360 1.00 47.66 93 MET A N 1
ATOM 728 C CA . MET A 1 93 ? 6.352 9.441 -12.205 1.00 47.66 93 MET A CA 1
ATOM 729 C C . MET A 1 93 ? 7.688 10.109 -12.525 1.00 47.66 93 MET A C 1
ATOM 731 O O . MET A 1 93 ? 8.645 9.975 -11.762 1.00 47.66 93 MET A O 1
ATOM 735 N N . ASN A 1 94 ? 7.766 10.664 -13.732 1.00 38.50 94 ASN A N 1
ATOM 736 C CA . ASN A 1 94 ? 8.885 11.464 -14.216 1.00 38.50 94 ASN A CA 1
ATOM 737 C C . ASN A 1 94 ? 8.845 12.844 -13.556 1.00 38.50 94 ASN A C 1
ATOM 739 O O . ASN A 1 94 ? 7.722 13.398 -13.482 1.00 38.50 94 ASN A O 1
#

Organism: Salmo trutta (NCBI:txid8032)

pLDDT: mean 77.67, std 10.31, range [38.5, 88.25]

Solvent-accessible surface area (backbone atoms only — not comparable to full-atom values): 5694 Å² total; per-residue (Å²): 139,50,73,68,57,54,53,51,51,52,62,65,53,48,62,60,56,53,51,54,57,54,48,54,54,55,50,51,51,53,49,20,52,56,53,20,73,76,44,91,71,74,82,69,63,33,74,54,46,67,52,98,85,74,44,73,37,47,38,40,43,55,76,44,74,49,73,43,75,41,66,53,58,59,97,86,46,80,47,77,49,91,84,36,72,45,69,49,66,42,65,80,84,124